Protein AF-A0A4Y2E582-F1 (afdb_monomer)

Foldseek 3Di:
DVVVVVVVVVVVVVLCVVVPADCLVVLVVLCVVVVNQLVRSVVVVCVVVVHPDDPDDSVNSVVQVVCCVVVVDSPNPPPPPDDDDPPDDDDDDDDD

Secondary structure (DSSP, 8-state):
--HHHHHHHHHHHHHHHHHHHSSHHHHHHHHHHTTT-HHHHHHHHHHHTT-SS-S--HHHHHHHHHHHHHHS-------TT-PPPP----------

Organism: Araneus ventricosus (NCBI:txid182803)

Solvent-accessible surface area (backbone atoms only — not comparable to full-atom values): 6031 Å² total; per-residue (Å²): 139,66,66,66,61,52,51,53,47,48,51,51,50,48,54,52,57,59,61,62,54,74,47,56,65,56,52,53,52,35,19,61,76,42,77,70,30,41,60,57,19,47,51,51,52,28,58,78,67,73,42,96,77,67,97,72,46,42,68,58,49,50,55,49,49,53,43,24,74,73,67,76,44,86,68,72,62,79,60,96,85,67,78,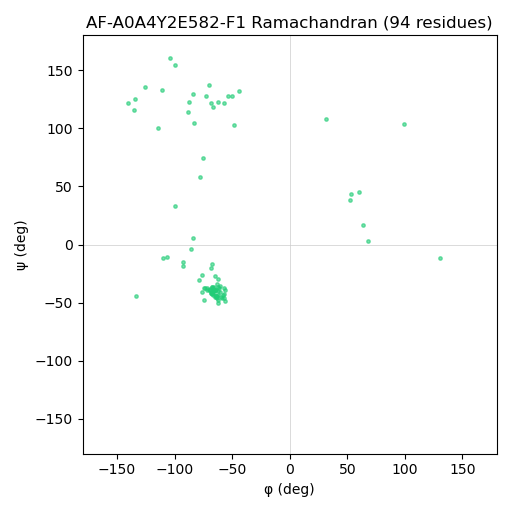79,78,76,94,72,86,83,80,86,82,82,82,131

Structure (mmCIF, N/CA/C/O backbone):
data_AF-A0A4Y2E582-F1
#
_entry.id   AF-A0A4Y2E582-F1
#
loop_
_atom_site.group_PDB
_atom_site.id
_atom_site.type_symbol
_atom_site.label_atom_id
_atom_site.label_alt_id
_atom_site.label_comp_id
_atom_site.label_asym_id
_atom_site.label_entity_id
_atom_site.label_seq_id
_atom_site.pdbx_PDB_ins_code
_atom_site.Cartn_x
_atom_site.Cartn_y
_atom_site.Cartn_z
_atom_site.occupancy
_atom_site.B_iso_or_equiv
_atom_site.auth_seq_id
_atom_site.auth_comp_id
_atom_site.auth_asym_id
_atom_site.auth_atom_id
_atom_site.pdbx_PDB_model_num
ATOM 1 N N . MET A 1 1 ? 21.559 -30.760 11.571 1.00 45.56 1 MET A N 1
ATOM 2 C CA . MET A 1 1 ? 21.713 -29.492 10.806 1.00 45.56 1 MET A CA 1
ATOM 3 C C . MET A 1 1 ? 20.374 -28.743 10.719 1.00 45.56 1 MET A C 1
ATOM 5 O O . MET A 1 1 ? 19.888 -28.437 9.636 1.00 45.56 1 MET A O 1
ATOM 9 N N . GLU A 1 2 ? 19.755 -28.443 11.863 1.00 47.94 2 GLU A N 1
ATOM 10 C CA . GLU A 1 2 ? 18.378 -27.904 11.922 1.00 47.94 2 GLU A CA 1
ATOM 11 C C . GLU A 1 2 ? 18.337 -26.433 12.378 1.00 47.94 2 GLU A C 1
ATOM 13 O O . GLU A 1 2 ? 17.347 -25.730 12.190 1.00 47.94 2 GLU A O 1
ATOM 18 N N . ASN A 1 3 ? 19.467 -25.928 12.884 1.00 38.12 3 ASN A N 1
ATOM 19 C CA . ASN A 1 3 ? 19.580 -24.617 13.523 1.00 38.12 3 ASN A CA 1
ATOM 20 C C . ASN A 1 3 ? 19.659 -23.442 12.517 1.00 38.12 3 ASN A C 1
ATOM 22 O O . ASN A 1 3 ? 19.127 -22.361 12.759 1.00 38.12 3 ASN A O 1
ATOM 26 N N . VAL A 1 4 ? 20.226 -23.662 11.322 1.00 48.84 4 VAL A N 1
ATOM 27 C CA . VAL A 1 4 ? 20.355 -22.619 10.278 1.00 48.84 4 VAL A CA 1
ATOM 28 C C . VAL A 1 4 ? 19.014 -22.321 9.595 1.00 48.84 4 VAL A C 1
ATOM 30 O O . VAL A 1 4 ? 18.691 -21.168 9.316 1.00 48.84 4 VAL A O 1
ATOM 33 N N . LYS A 1 5 ? 18.180 -23.350 9.378 1.00 40.75 5 LYS A N 1
ATOM 34 C CA . LYS A 1 5 ? 16.837 -23.181 8.794 1.00 40.75 5 LYS A CA 1
ATOM 35 C C . LYS A 1 5 ? 15.915 -22.419 9.741 1.00 40.75 5 LYS A C 1
ATOM 37 O O . LYS A 1 5 ? 15.119 -21.613 9.276 1.00 40.75 5 LYS A O 1
ATOM 42 N N . HIS A 1 6 ? 16.032 -22.652 11.048 1.00 43.69 6 HIS A N 1
ATOM 43 C CA . HIS A 1 6 ? 15.269 -21.931 12.063 1.00 43.69 6 HIS A CA 1
ATOM 44 C C . HIS A 1 6 ? 15.662 -20.451 12.124 1.00 43.69 6 HIS A C 1
ATOM 46 O O . HIS A 1 6 ? 14.780 -19.607 12.178 1.00 43.69 6 HIS A O 1
ATOM 52 N N . ASN A 1 7 ? 16.953 -20.125 11.996 1.00 40.88 7 ASN A N 1
ATOM 53 C CA . ASN A 1 7 ? 17.446 -18.743 11.944 1.00 40.88 7 ASN A CA 1
ATOM 54 C C . ASN A 1 7 ? 17.010 -18.004 10.662 1.00 40.88 7 ASN A C 1
ATOM 56 O O . ASN A 1 7 ? 16.546 -16.867 10.721 1.00 40.88 7 ASN A O 1
ATOM 60 N N . LEU A 1 8 ? 17.054 -18.679 9.505 1.00 49.34 8 LEU A N 1
ATOM 61 C CA . LEU A 1 8 ? 16.549 -18.133 8.240 1.00 49.34 8 LEU A CA 1
ATOM 62 C C . LEU A 1 8 ? 15.020 -17.964 8.258 1.00 49.34 8 LEU A C 1
ATOM 64 O O . LEU A 1 8 ? 14.497 -16.979 7.741 1.00 49.34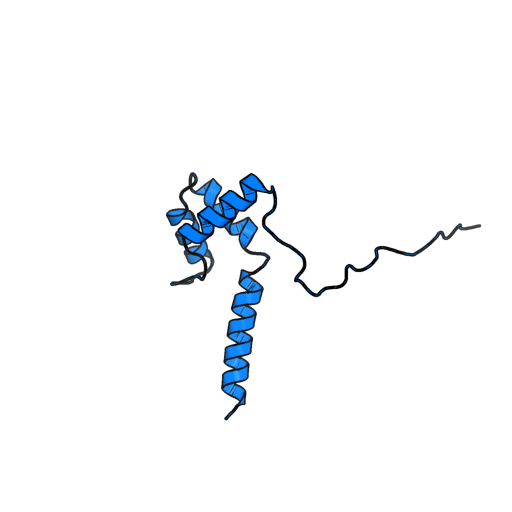 8 LEU A O 1
ATOM 68 N N . ARG A 1 9 ? 14.298 -18.895 8.896 1.00 46.59 9 ARG A N 1
ATOM 69 C CA . ARG A 1 9 ? 12.849 -18.797 9.126 1.00 46.59 9 ARG A CA 1
ATOM 70 C C . ARG A 1 9 ? 12.507 -17.684 10.111 1.00 46.59 9 ARG A C 1
ATOM 72 O O . ARG A 1 9 ? 11.590 -16.930 9.828 1.00 46.59 9 ARG A O 1
ATOM 79 N N . TYR A 1 10 ? 13.265 -17.517 11.194 1.00 43.84 10 TYR A N 1
ATOM 80 C CA . TYR A 1 10 ? 13.110 -16.403 12.133 1.00 43.84 10 TYR A CA 1
ATOM 81 C C . TYR A 1 10 ? 13.369 -15.059 11.446 1.00 43.84 10 TYR A C 1
ATOM 83 O O . TYR A 1 10 ? 12.565 -14.151 11.604 1.00 43.84 10 TYR A O 1
ATOM 91 N N . SER A 1 11 ? 14.416 -14.947 10.621 1.00 54.31 11 SER A N 1
ATOM 92 C CA . SER A 1 11 ? 14.736 -13.749 9.829 1.00 54.31 11 SER A CA 1
ATOM 93 C C . SER A 1 11 ? 13.655 -13.418 8.788 1.00 54.31 11 SER A C 1
ATOM 95 O O . SER A 1 11 ? 13.208 -12.274 8.694 1.00 54.31 11 SER A O 1
ATOM 97 N N . ALA A 1 12 ? 13.157 -14.421 8.059 1.00 51.69 12 ALA A N 1
ATOM 98 C CA . ALA A 1 12 ? 12.055 -14.255 7.113 1.00 51.69 12 ALA A CA 1
ATOM 99 C C . ALA A 1 12 ? 10.729 -13.909 7.817 1.00 51.69 12 ALA A C 1
ATOM 101 O O . ALA A 1 12 ? 9.994 -13.041 7.351 1.00 51.69 12 ALA A O 1
ATOM 102 N N . CYS A 1 13 ? 10.436 -14.525 8.967 1.00 48.25 13 CYS A N 1
ATOM 103 C CA . CYS A 1 13 ? 9.285 -14.185 9.802 1.00 48.25 13 CYS A CA 1
ATOM 104 C C . CYS A 1 13 ? 9.395 -12.767 10.375 1.00 48.25 13 CYS A C 1
ATOM 106 O O . CYS A 1 13 ? 8.394 -12.055 10.389 1.00 48.25 13 CYS A O 1
ATOM 108 N N . LEU A 1 14 ? 10.589 -12.325 10.781 1.00 49.03 14 LEU A N 1
ATOM 109 C CA . LEU A 1 14 ? 10.834 -10.963 11.258 1.00 49.03 14 LEU A CA 1
ATOM 110 C C . LEU A 1 14 ? 10.638 -9.936 10.134 1.00 49.03 14 LEU A C 1
ATOM 112 O O . LEU A 1 14 ? 9.993 -8.916 10.352 1.00 49.03 14 LEU A O 1
ATOM 116 N N . LEU A 1 15 ? 11.110 -10.231 8.917 1.00 50.28 15 LEU A N 1
ATOM 117 C CA . LEU A 1 15 ? 10.871 -9.407 7.726 1.00 50.28 15 LEU A CA 1
ATOM 118 C C . LEU A 1 15 ? 9.376 -9.284 7.399 1.00 50.28 15 LEU A C 1
ATOM 120 O O . LEU A 1 15 ? 8.916 -8.192 7.075 1.00 50.28 15 LEU A O 1
ATOM 124 N N . VAL A 1 16 ? 8.603 -10.368 7.520 1.00 51.75 16 VAL A N 1
ATOM 125 C CA . VAL A 1 16 ? 7.146 -10.370 7.281 1.00 51.75 16 VAL A CA 1
ATOM 126 C C . VAL A 1 16 ? 6.379 -9.641 8.397 1.00 51.75 16 VAL A C 1
ATOM 128 O O . VAL A 1 16 ? 5.427 -8.914 8.111 1.00 51.75 16 VAL A O 1
ATOM 131 N N . LEU A 1 17 ? 6.805 -9.778 9.658 1.00 49.47 17 LEU A N 1
ATOM 132 C CA . LEU A 1 17 ? 6.226 -9.078 10.814 1.00 49.47 17 LEU A CA 1
ATOM 133 C C . LEU A 1 17 ? 6.531 -7.572 10.804 1.00 49.47 17 LEU A C 1
ATOM 135 O O . LEU A 1 17 ? 5.645 -6.773 11.105 1.00 49.47 17 LEU A O 1
ATOM 139 N N . PHE A 1 18 ? 7.744 -7.174 10.411 1.00 46.09 18 PHE A N 1
ATOM 140 C CA . PHE A 1 18 ? 8.164 -5.771 10.349 1.00 46.09 18 PHE A CA 1
ATOM 141 C C . PHE A 1 18 ? 7.497 -5.017 9.185 1.00 46.09 18 PHE A C 1
ATOM 143 O O . PHE A 1 18 ? 7.009 -3.903 9.372 1.00 46.09 18 PHE A O 1
ATOM 150 N N . PHE A 1 19 ? 7.345 -5.662 8.020 1.00 50.44 19 PHE A N 1
ATOM 151 C CA . PHE A 1 19 ? 6.558 -5.122 6.899 1.00 50.44 19 PHE A CA 1
ATOM 152 C C . PHE A 1 19 ? 5.044 -5.053 7.175 1.00 50.44 19 PHE A C 1
ATOM 154 O O . PHE A 1 19 ? 4.314 -4.334 6.490 1.00 50.44 19 PHE A O 1
ATOM 161 N N . GLY A 1 20 ? 4.539 -5.824 8.143 1.00 55.25 20 GLY A N 1
ATOM 162 C CA . GLY A 1 20 ? 3.113 -6.130 8.264 1.00 55.25 20 GLY A CA 1
ATOM 163 C C . GLY A 1 20 ? 2.220 -5.021 8.834 1.00 55.25 20 GLY A C 1
ATOM 164 O O . GLY A 1 20 ? 1.023 -4.995 8.521 1.00 55.25 20 GLY A O 1
ATOM 165 N N . LEU A 1 21 ? 2.752 -4.108 9.660 1.00 54.81 21 LEU A N 1
ATOM 166 C CA . LEU A 1 21 ? 1.899 -3.228 10.481 1.00 54.81 21 LEU A CA 1
ATOM 167 C C . LEU A 1 21 ? 2.272 -1.737 10.473 1.00 54.81 21 LEU A C 1
ATOM 169 O O . LEU A 1 21 ? 1.376 -0.913 10.324 1.00 54.81 21 LEU A O 1
ATOM 173 N N . GLN A 1 22 ? 3.551 -1.372 10.590 1.00 63.97 22 GLN A N 1
ATOM 174 C CA . GLN A 1 22 ? 3.958 0.035 10.778 1.00 63.97 22 GLN A CA 1
ATOM 175 C C . GLN A 1 22 ? 4.274 0.776 9.464 1.00 63.97 22 GLN A C 1
ATOM 177 O O . GLN A 1 22 ? 4.265 2.002 9.417 1.00 63.97 22 GLN A O 1
ATOM 182 N N . GLU A 1 23 ? 4.525 0.060 8.365 1.00 76.25 23 GLU A N 1
ATOM 183 C CA . GLU A 1 23 ? 5.027 0.676 7.123 1.00 76.25 23 GLU A CA 1
ATOM 184 C C . GLU A 1 23 ? 3.925 1.085 6.133 1.00 76.25 23 GLU A C 1
ATOM 186 O O . GLU A 1 23 ? 4.154 1.890 5.229 1.00 76.25 23 GLU A O 1
ATOM 191 N N . LYS A 1 24 ? 2.702 0.580 6.326 1.00 80.25 24 LYS A N 1
ATOM 192 C CA . LYS A 1 24 ? 1.521 0.926 5.520 1.00 80.25 24 LYS A CA 1
ATOM 193 C C . LYS A 1 24 ? 1.220 2.434 5.489 1.00 80.25 24 LYS 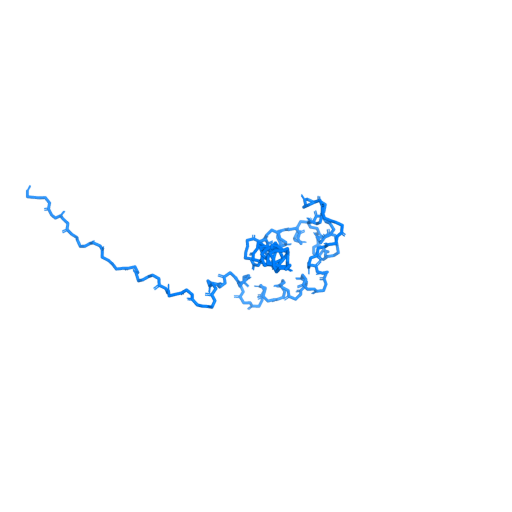A C 1
ATOM 195 O O . LYS A 1 24 ? 1.065 2.955 4.384 1.00 80.25 24 LYS A O 1
ATOM 200 N N . PRO A 1 25 ? 1.176 3.165 6.623 1.00 84.00 25 PRO A N 1
ATOM 201 C CA . PRO A 1 25 ? 0.955 4.615 6.594 1.00 84.00 25 PRO A CA 1
ATOM 202 C C . PRO A 1 25 ? 2.078 5.373 5.876 1.00 84.00 25 PRO A C 1
ATOM 204 O O . PRO A 1 25 ? 1.810 6.341 5.168 1.00 84.00 25 PRO A O 1
ATOM 207 N N . ILE A 1 26 ? 3.324 4.900 5.982 1.00 85.69 26 ILE A N 1
ATOM 208 C CA . ILE A 1 26 ? 4.474 5.499 5.291 1.00 85.69 26 ILE A CA 1
ATOM 209 C C . ILE A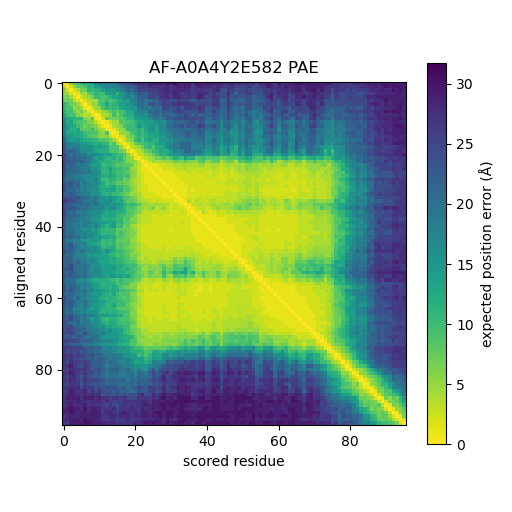 1 26 ? 4.299 5.385 3.770 1.00 85.69 26 ILE A C 1
ATOM 211 O O . ILE A 1 26 ? 4.486 6.359 3.045 1.00 85.69 26 ILE A O 1
ATOM 215 N N . LEU A 1 27 ? 3.877 4.216 3.284 1.00 87.00 27 LEU A N 1
ATOM 216 C CA . LEU A 1 27 ? 3.584 3.978 1.867 1.00 87.00 27 LEU A CA 1
ATOM 217 C C . LEU A 1 27 ? 2.443 4.853 1.337 1.00 87.00 27 LEU A C 1
ATOM 219 O O . LEU A 1 27 ? 2.538 5.361 0.220 1.00 87.00 27 LEU A O 1
ATOM 223 N N . VAL A 1 28 ? 1.392 5.059 2.132 1.00 86.44 28 VAL A N 1
ATOM 224 C CA . VAL A 1 28 ? 0.287 5.953 1.759 1.00 86.44 28 VAL A CA 1
ATOM 225 C C . VAL A 1 28 ? 0.748 7.408 1.704 1.00 86.44 28 VAL A C 1
ATOM 227 O O . VAL A 1 28 ? 0.456 8.101 0.732 1.00 86.44 28 VAL A O 1
ATOM 230 N N . LYS A 1 29 ? 1.563 7.860 2.664 1.00 89.44 29 LYS A N 1
ATOM 231 C CA . LYS A 1 29 ? 2.173 9.197 2.614 1.00 89.44 29 LYS A CA 1
ATOM 232 C C . LYS A 1 29 ? 3.024 9.384 1.354 1.00 89.44 29 LYS A C 1
ATOM 234 O O . LYS A 1 29 ? 2.870 10.385 0.660 1.00 89.44 29 LYS A O 1
ATOM 239 N N . PHE A 1 30 ? 3.872 8.411 1.014 1.00 89.19 30 PHE A N 1
ATOM 240 C CA . PHE A 1 30 ? 4.672 8.465 -0.215 1.00 89.19 30 PHE A CA 1
ATOM 241 C C . PHE A 1 30 ? 3.822 8.520 -1.479 1.00 89.19 30 PHE A C 1
ATOM 243 O O . PHE A 1 30 ? 4.203 9.192 -2.433 1.00 89.19 30 PHE A O 1
ATOM 250 N N . PHE A 1 31 ? 2.683 7.837 -1.499 1.00 89.94 31 PHE A N 1
ATOM 251 C CA . PHE A 1 31 ? 1.777 7.863 -2.636 1.00 89.94 31 PHE A CA 1
ATOM 252 C C . PHE A 1 31 ? 1.201 9.257 -2.899 1.00 89.94 31 PHE A C 1
ATOM 254 O O . PHE A 1 31 ? 1.256 9.724 -4.035 1.00 89.94 31 PHE A O 1
ATOM 261 N N . TYR A 1 32 ? 0.737 9.950 -1.859 1.00 89.00 32 TYR A N 1
ATOM 262 C CA . TYR A 1 32 ? 0.224 11.314 -2.003 1.00 89.00 32 TYR A CA 1
ATOM 263 C C . TYR A 1 32 ? 1.327 12.327 -2.331 1.00 89.00 32 TYR A C 1
ATOM 265 O O . TYR A 1 32 ? 1.130 13.187 -3.183 1.00 89.00 32 TYR A O 1
ATOM 273 N N . LEU A 1 33 ? 2.519 12.178 -1.745 1.00 91.44 33 LEU A N 1
ATOM 274 C CA . LEU A 1 33 ? 3.673 13.028 -2.070 1.00 91.44 33 LEU A CA 1
ATOM 275 C C . LEU A 1 33 ? 4.160 12.861 -3.519 1.00 91.44 33 LEU A C 1
ATOM 277 O O . LEU A 1 33 ? 4.726 13.787 -4.087 1.00 91.44 33 LEU A O 1
ATOM 281 N N . ASN A 1 34 ? 3.938 11.694 -4.128 1.00 90.38 34 ASN A N 1
ATOM 282 C CA . ASN A 1 34 ? 4.331 11.398 -5.508 1.00 90.38 34 ASN A CA 1
ATOM 283 C C . ASN A 1 34 ? 3.160 11.537 -6.496 1.00 90.38 34 ASN A C 1
ATOM 285 O O . ASN A 1 34 ? 3.090 10.776 -7.463 1.00 90.38 34 ASN A O 1
ATOM 289 N N . GLN A 1 35 ? 2.234 12.473 -6.254 1.00 90.38 35 GLN A N 1
ATOM 290 C CA . GLN A 1 35 ? 1.118 12.779 -7.162 1.00 90.38 35 GLN A CA 1
ATOM 291 C C . GLN A 1 35 ? 0.297 11.532 -7.543 1.00 90.38 35 GLN A C 1
ATOM 293 O O . GLN A 1 35 ? -0.002 11.300 -8.712 1.00 90.38 35 GLN A O 1
ATOM 298 N N . GLN A 1 36 ? -0.005 10.660 -6.572 1.00 88.81 36 GLN A N 1
ATOM 299 C CA . GLN A 1 36 ? -0.758 9.418 -6.809 1.00 88.81 36 GLN A CA 1
ATOM 300 C C . GLN A 1 36 ? -0.055 8.402 -7.742 1.00 88.81 36 GLN A C 1
ATOM 302 O O . GLN A 1 36 ? -0.654 7.426 -8.207 1.00 88.81 36 GLN A O 1
ATOM 307 N N . SER A 1 37 ? 1.254 8.545 -7.978 1.00 93.62 37 SER A N 1
ATOM 308 C CA . SER A 1 37 ? 2.032 7.566 -8.739 1.00 93.62 37 SER A CA 1
ATOM 309 C C . SER A 1 37 ? 2.490 6.403 -7.860 1.00 93.62 37 SER A C 1
ATOM 311 O O . SER A 1 37 ? 3.467 6.479 -7.110 1.00 93.62 37 SER A O 1
ATOM 313 N N . SER A 1 38 ? 1.824 5.254 -8.006 1.00 91.06 38 SER A N 1
ATOM 314 C CA . SER A 1 38 ? 2.175 4.029 -7.271 1.00 91.06 38 SER A CA 1
ATOM 315 C C . SER A 1 38 ? 3.583 3.510 -7.582 1.00 91.06 38 SER A C 1
ATOM 317 O O . SER A 1 38 ? 4.201 2.862 -6.742 1.00 91.06 38 SER A O 1
ATOM 319 N N . ILE A 1 39 ? 4.094 3.755 -8.792 1.00 92.69 39 ILE A N 1
ATOM 320 C CA . ILE A 1 39 ? 5.430 3.297 -9.199 1.00 92.69 39 ILE A CA 1
ATOM 321 C C . ILE A 1 39 ? 6.500 4.154 -8.520 1.00 92.69 39 ILE A C 1
ATOM 323 O O . ILE A 1 39 ? 7.426 3.603 -7.923 1.00 92.69 39 ILE A O 1
ATOM 327 N N . ALA A 1 40 ? 6.346 5.480 -8.567 1.00 93.31 40 ALA A N 1
ATOM 328 C CA . ALA A 1 40 ? 7.271 6.411 -7.928 1.00 93.31 40 ALA A CA 1
ATOM 329 C C . ALA A 1 40 ? 7.282 6.228 -6.404 1.00 93.31 40 ALA A C 1
ATOM 331 O O . ALA A 1 40 ? 8.350 6.089 -5.813 1.00 93.31 40 ALA A O 1
ATOM 332 N N . ALA A 1 41 ? 6.108 6.081 -5.785 1.00 91.88 41 ALA A N 1
ATOM 333 C CA . ALA A 1 41 ? 5.987 5.850 -4.349 1.00 91.88 41 ALA A CA 1
ATOM 334 C C . ALA A 1 41 ? 6.699 4.567 -3.886 1.00 91.88 41 ALA A C 1
ATOM 336 O O . ALA A 1 41 ? 7.445 4.585 -2.908 1.00 91.88 41 ALA A O 1
ATOM 337 N N . VAL A 1 42 ? 6.526 3.449 -4.607 1.00 91.50 42 VAL A N 1
ATOM 338 C CA . VAL A 1 42 ? 7.232 2.193 -4.292 1.00 91.50 42 VAL A CA 1
ATOM 339 C C . VAL A 1 42 ? 8.737 2.329 -4.523 1.00 91.50 42 VAL A C 1
ATOM 341 O O . VAL A 1 42 ? 9.520 1.767 -3.757 1.00 91.50 42 VAL A O 1
ATOM 344 N N . LYS A 1 43 ? 9.162 3.059 -5.559 1.00 92.00 43 LYS A N 1
ATOM 345 C CA . LYS A 1 43 ? 10.582 3.296 -5.844 1.00 92.00 43 LYS A CA 1
ATOM 346 C C . LYS A 1 43 ? 11.243 4.109 -4.729 1.00 92.00 43 LYS A C 1
ATOM 348 O O . LYS A 1 43 ? 12.302 3.709 -4.253 1.00 92.00 43 LYS A O 1
ATOM 353 N N . GLU A 1 44 ? 10.598 5.176 -4.268 1.00 90.69 44 GLU A N 1
ATOM 354 C CA . GLU A 1 44 ? 11.128 6.025 -3.198 1.00 90.69 44 GLU A CA 1
ATOM 355 C C . GLU A 1 44 ? 11.128 5.309 -1.847 1.00 90.69 44 GLU A C 1
ATOM 357 O O . GLU A 1 44 ? 12.117 5.351 -1.119 1.00 90.69 44 GLU A O 1
ATOM 362 N N . PHE A 1 45 ? 10.081 4.536 -1.555 1.00 88.00 45 PHE A N 1
ATOM 363 C CA . PHE A 1 45 ? 10.051 3.668 -0.381 1.00 88.00 45 PHE A CA 1
ATOM 364 C C . PHE A 1 45 ? 11.214 2.658 -0.380 1.00 88.00 45 PHE A C 1
ATOM 366 O O . PHE A 1 45 ? 11.876 2.464 0.640 1.00 88.00 45 PHE A O 1
ATOM 373 N N . ARG A 1 46 ? 11.514 2.042 -1.532 1.00 88.75 46 ARG A N 1
ATOM 374 C CA . ARG A 1 46 ? 12.661 1.131 -1.682 1.00 88.75 46 ARG A CA 1
ATOM 375 C C . ARG A 1 46 ? 14.000 1.845 -1.502 1.00 88.75 46 ARG A C 1
ATOM 377 O O . ARG A 1 46 ? 14.883 1.278 -0.866 1.00 88.75 46 ARG A O 1
ATOM 384 N N . ARG A 1 47 ? 14.131 3.075 -2.016 1.00 89.06 47 ARG A N 1
ATOM 385 C CA . ARG A 1 47 ? 15.322 3.925 -1.850 1.00 89.06 47 ARG A CA 1
ATOM 386 C C . ARG A 1 47 ? 15.562 4.252 -0.378 1.00 89.06 47 ARG A C 1
ATOM 388 O O . ARG A 1 47 ? 16.645 3.995 0.131 1.00 89.06 47 ARG A O 1
ATOM 395 N N . MET A 1 48 ? 14.528 4.722 0.317 1.00 86.56 48 MET A N 1
ATOM 396 C CA . MET A 1 48 ? 14.559 5.012 1.756 1.00 86.56 48 MET A CA 1
ATOM 397 C C . MET A 1 48 ? 14.972 3.793 2.586 1.00 86.56 48 MET A C 1
ATOM 399 O O . MET A 1 48 ? 15.716 3.916 3.551 1.00 86.56 48 MET A O 1
ATOM 403 N N . LYS A 1 49 ? 14.495 2.605 2.204 1.00 82.62 49 LYS A N 1
ATOM 404 C CA . LYS A 1 49 ? 14.810 1.343 2.882 1.00 82.62 49 LYS A CA 1
ATOM 405 C C . LYS A 1 49 ? 16.104 0.680 2.403 1.00 82.62 49 LYS A C 1
ATOM 407 O O . LYS A 1 49 ? 16.469 -0.347 2.958 1.00 82.62 49 LYS A O 1
ATOM 412 N N . GLN A 1 50 ? 16.774 1.234 1.390 1.00 84.88 50 GLN A N 1
ATOM 413 C CA . GLN A 1 50 ? 17.967 0.661 0.755 1.00 84.88 50 GLN A CA 1
ATOM 414 C C . GLN A 1 50 ? 17.780 -0.797 0.299 1.00 84.88 50 GLN A C 1
ATOM 416 O O . GLN A 1 50 ? 18.678 -1.631 0.400 1.00 84.88 50 GLN A O 1
ATOM 421 N N . ILE A 1 51 ? 16.593 -1.119 -0.226 1.00 85.00 51 ILE A N 1
ATOM 422 C CA . ILE A 1 51 ? 16.259 -2.462 -0.716 1.00 85.00 51 ILE A CA 1
ATOM 423 C C . ILE A 1 51 ? 16.103 -2.468 -2.236 1.00 85.00 51 ILE A C 1
ATOM 425 O O . ILE A 1 51 ? 15.377 -1.663 -2.818 1.00 85.00 51 ILE A O 1
ATOM 429 N N . ARG A 1 52 ? 16.729 -3.439 -2.909 1.00 80.00 52 ARG A N 1
ATOM 430 C CA . ARG A 1 52 ? 16.600 -3.596 -4.369 1.00 80.00 52 ARG A CA 1
ATOM 431 C C . ARG A 1 52 ? 15.231 -4.153 -4.774 1.00 80.00 52 ARG A C 1
ATOM 433 O O . ARG A 1 52 ? 14.652 -3.745 -5.780 1.00 80.00 52 ARG A O 1
ATOM 440 N N . LYS A 1 53 ? 14.696 -5.083 -3.980 1.00 78.31 53 LYS A N 1
ATOM 441 C CA . LYS A 1 53 ? 13.399 -5.731 -4.201 1.00 78.31 53 LYS A CA 1
ATOM 442 C C . LYS A 1 53 ? 12.658 -5.775 -2.869 1.00 78.31 53 LYS A C 1
ATOM 444 O O . LYS A 1 53 ? 13.135 -6.384 -1.922 1.00 78.31 53 LYS A O 1
ATOM 449 N N . GLY A 1 54 ? 11.528 -5.079 -2.798 1.00 76.75 54 GLY A N 1
ATOM 450 C CA . GLY A 1 54 ? 10.662 -5.070 -1.620 1.00 76.75 54 GLY A CA 1
ATOM 451 C C . GLY A 1 54 ? 9.417 -5.937 -1.824 1.00 76.75 54 GLY A C 1
ATOM 452 O O . 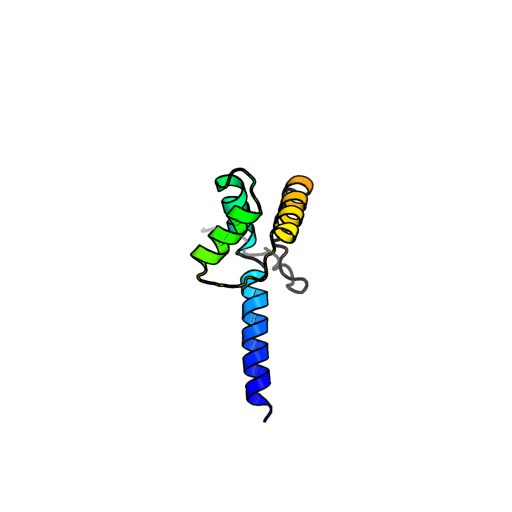GLY A 1 54 ? 9.039 -6.182 -2.973 1.00 76.75 54 GLY A O 1
ATOM 453 N N . PRO A 1 55 ? 8.745 -6.351 -0.738 1.00 73.94 55 PRO A N 1
ATOM 454 C CA . PRO A 1 55 ? 7.506 -7.129 -0.796 1.00 73.94 55 PRO A CA 1
ATOM 455 C C . PRO A 1 55 ? 6.336 -6.320 -1.369 1.00 73.94 55 PRO A C 1
ATOM 457 O O . PRO A 1 55 ? 5.338 -6.889 -1.801 1.00 73.94 55 PRO A O 1
ATOM 460 N N . MET A 1 56 ? 6.465 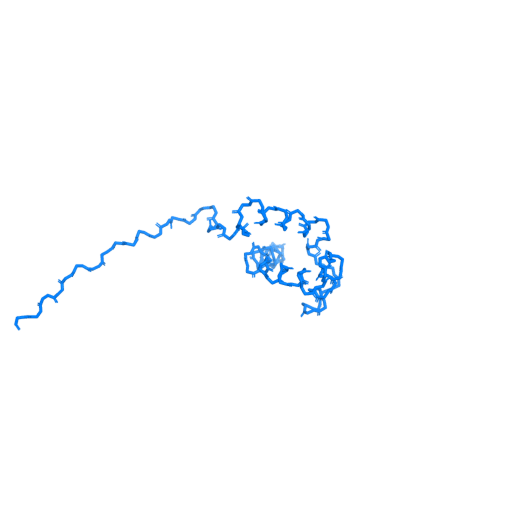-4.991 -1.417 1.00 85.81 56 MET A N 1
ATOM 461 C CA . MET A 1 56 ? 5.440 -4.119 -1.966 1.00 85.81 56 MET A CA 1
ATOM 462 C C . MET A 1 56 ? 5.603 -3.935 -3.477 1.00 85.81 56 MET A C 1
ATOM 464 O O . MET A 1 56 ? 6.644 -3.477 -3.973 1.00 85.81 56 MET A O 1
ATOM 468 N N . SER A 1 57 ? 4.547 -4.285 -4.213 1.00 88.94 57 SER A N 1
ATOM 469 C CA . SER A 1 57 ? 4.409 -4.020 -5.644 1.00 88.94 57 SER A CA 1
ATOM 470 C C . SER A 1 57 ? 3.523 -2.788 -5.886 1.00 88.94 57 SER A C 1
ATOM 472 O O . SER A 1 57 ? 2.660 -2.484 -5.059 1.00 88.94 57 SER A O 1
ATOM 474 N N . PRO A 1 58 ? 3.673 -2.085 -7.025 1.00 91.44 58 PRO A N 1
ATOM 475 C CA . PRO A 1 58 ? 2.806 -0.951 -7.358 1.00 91.44 58 PRO A CA 1
ATOM 476 C C . PRO A 1 58 ? 1.316 -1.326 -7.399 1.00 91.44 58 PRO A C 1
ATOM 478 O O . PRO A 1 58 ? 0.472 -0.562 -6.938 1.00 91.44 58 PRO A O 1
ATOM 481 N N . CYS A 1 59 ? 0.987 -2.526 -7.890 1.00 90.62 59 CYS A N 1
ATOM 482 C CA . CYS A 1 59 ? -0.386 -3.036 -7.905 1.00 90.62 59 CYS A CA 1
ATOM 483 C C . CYS A 1 59 ? -0.920 -3.283 -6.483 1.00 90.62 59 CYS A C 1
ATOM 485 O O . CYS A 1 59 ? -2.040 -2.883 -6.165 1.00 90.62 59 CYS A O 1
ATOM 487 N N . ALA A 1 60 ? -0.109 -3.883 -5.604 1.00 88.69 60 ALA A N 1
ATOM 488 C CA . ALA A 1 60 ? -0.482 -4.087 -4.205 1.00 88.69 60 ALA A CA 1
ATOM 489 C C . ALA A 1 60 ? -0.704 -2.753 -3.472 1.00 88.69 60 ALA A C 1
ATOM 491 O O . ALA A 1 60 ? -1.631 -2.648 -2.671 1.00 88.69 60 ALA A O 1
ATOM 492 N N . LEU A 1 61 ? 0.093 -1.724 -3.787 1.00 89.81 61 LEU A N 1
ATOM 493 C CA . LEU A 1 61 ? -0.066 -0.377 -3.233 1.00 89.81 61 LEU A CA 1
ATOM 494 C C . LEU A 1 61 ? -1.404 0.240 -3.625 1.00 89.81 61 LEU A C 1
ATOM 496 O O . LEU A 1 61 ? -2.134 0.687 -2.746 1.00 89.81 61 LEU A O 1
ATOM 500 N N . ARG A 1 62 ? -1.778 0.173 -4.905 1.00 91.56 62 ARG A N 1
ATOM 501 C CA . ARG A 1 62 ? -3.093 0.648 -5.363 1.00 91.56 62 ARG A CA 1
ATOM 502 C C . ARG A 1 62 ? -4.240 -0.051 -4.636 1.00 91.56 62 ARG A C 1
ATOM 504 O O . ARG A 1 62 ? -5.129 0.619 -4.132 1.00 91.56 62 ARG A O 1
ATOM 511 N N . LYS A 1 63 ? -4.184 -1.382 -4.499 1.00 89.69 63 LYS A N 1
ATOM 512 C CA . LYS A 1 63 ? -5.205 -2.144 -3.756 1.00 89.69 63 LYS A CA 1
ATOM 513 C C . LYS A 1 63 ? -5.281 -1.740 -2.282 1.00 89.69 63 LYS A C 1
ATOM 515 O O . LYS A 1 63 ? -6.363 -1.726 -1.707 1.00 89.69 63 LYS A O 1
ATOM 520 N N . MET A 1 64 ? -4.144 -1.442 -1.657 1.00 87.12 64 MET A N 1
ATOM 521 C CA . MET A 1 64 ? -4.106 -0.980 -0.270 1.00 87.12 64 MET A CA 1
ATOM 522 C C . MET A 1 64 ? -4.738 0.406 -0.119 1.00 87.12 64 MET A C 1
ATOM 524 O O . MET A 1 64 ? -5.504 0.615 0.814 1.00 87.12 64 MET A O 1
ATOM 528 N N . ILE A 1 65 ? -4.455 1.322 -1.044 1.00 89.00 65 ILE A N 1
ATOM 529 C CA . ILE A 1 65 ? -5.022 2.675 -1.038 1.00 89.00 65 ILE A CA 1
ATOM 530 C C . ILE A 1 65 ? -6.518 2.633 -1.323 1.00 89.00 65 ILE A C 1
ATOM 532 O O . ILE A 1 65 ? -7.276 3.250 -0.595 1.00 89.00 65 ILE A O 1
ATOM 536 N N . GLN A 1 66 ? -6.963 1.812 -2.273 1.00 90.81 66 GLN A N 1
ATOM 537 C CA . GLN A 1 66 ? -8.388 1.613 -2.528 1.00 90.81 66 GLN A CA 1
ATOM 538 C C . GLN A 1 66 ? -9.125 1.125 -1.271 1.00 90.81 66 GLN A C 1
ATOM 540 O O . GLN A 1 66 ? -10.199 1.622 -0.943 1.00 90.81 66 GLN A O 1
ATOM 545 N N . LYS A 1 67 ? -8.540 0.181 -0.519 1.00 87.00 67 LYS A N 1
ATOM 546 C CA . LYS A 1 67 ? -9.091 -0.256 0.776 1.00 87.00 67 LYS A CA 1
ATOM 547 C C . LYS A 1 67 ? -9.090 0.867 1.811 1.00 87.00 67 LYS A C 1
ATOM 549 O O . LYS A 1 67 ? -10.043 0.983 2.569 1.00 87.00 67 LYS A O 1
ATOM 554 N N . PHE A 1 68 ? -8.044 1.687 1.838 1.00 85.69 68 PHE A N 1
ATOM 555 C CA . PHE A 1 68 ? -7.978 2.851 2.713 1.00 85.69 68 PHE A CA 1
ATOM 556 C C . PHE A 1 68 ? -9.055 3.887 2.378 1.00 85.69 68 PHE A C 1
ATOM 558 O O . PHE A 1 68 ? -9.729 4.348 3.285 1.00 85.69 68 PHE A O 1
ATOM 565 N N . GLU A 1 69 ? -9.269 4.208 1.106 1.00 87.81 69 GLU A N 1
ATOM 566 C CA . GLU A 1 69 ? -10.314 5.138 0.661 1.00 87.81 69 GLU A CA 1
ATOM 567 C C . GLU A 1 69 ? -11.719 4.579 0.927 1.00 87.81 69 GLU A C 1
ATOM 569 O O . GLU A 1 69 ? -12.610 5.315 1.332 1.00 87.81 69 GLU A O 1
ATOM 574 N N . THR A 1 70 ? -11.906 3.265 0.766 1.00 89.31 70 THR A N 1
ATOM 575 C CA . THR A 1 70 ? -13.208 2.608 0.972 1.00 89.31 70 THR A CA 1
ATOM 576 C C . THR A 1 70 ? -13.550 2.432 2.455 1.00 89.31 70 THR A C 1
ATOM 578 O O . THR A 1 70 ? -14.700 2.572 2.851 1.00 89.31 70 THR A O 1
ATOM 581 N N . THR A 1 71 ? -12.574 2.059 3.286 1.00 86.00 71 THR A N 1
ATOM 582 C CA . THR A 1 71 ? -12.798 1.675 4.694 1.00 86.00 71 THR A CA 1
ATOM 583 C C . THR A 1 71 ? -12.315 2.744 5.681 1.00 86.00 71 THR A C 1
ATOM 585 O O . THR A 1 71 ? -12.566 2.631 6.876 1.00 86.00 71 THR A O 1
ATOM 588 N N . GLY A 1 72 ? -11.568 3.756 5.231 1.00 82.31 72 GLY A N 1
ATOM 589 C CA . GLY A 1 72 ? -10.884 4.735 6.089 1.00 82.31 72 GLY A CA 1
ATOM 590 C C . GLY A 1 72 ? -9.737 4.144 6.919 1.00 82.31 72 GLY A C 1
ATOM 591 O O . GLY A 1 72 ? -9.130 4.833 7.736 1.00 82.31 72 GLY A O 1
ATOM 592 N N . GLN A 1 73 ? -9.434 2.854 6.749 1.00 77.50 73 GLN A N 1
ATOM 593 C CA . GLN A 1 73 ? -8.537 2.101 7.620 1.00 77.50 73 GLN A CA 1
ATOM 594 C C . GLN A 1 73 ? -7.415 1.438 6.825 1.00 77.50 73 GLN A C 1
ATOM 596 O O . GLN A 1 73 ? -7.637 0.778 5.813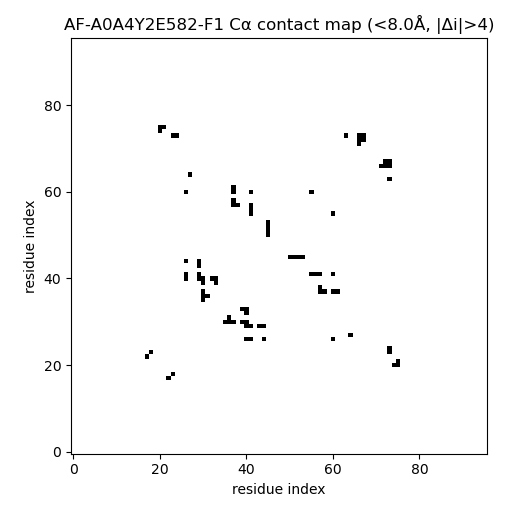 1.00 77.50 73 GLN A O 1
ATOM 601 N N . LEU A 1 74 ? -6.189 1.531 7.345 1.00 74.50 74 LEU A N 1
ATOM 602 C CA . LEU A 1 74 ? -5.010 0.855 6.784 1.00 74.50 74 LEU A CA 1
ATOM 603 C C . LEU A 1 74 ? -4.869 -0.603 7.250 1.00 74.50 74 LEU A C 1
ATOM 605 O O . LEU A 1 74 ? -3.878 -1.270 6.946 1.00 74.50 74 LEU A O 1
ATOM 609 N N . GLY A 1 75 ? -5.852 -1.118 7.993 1.00 63.72 75 GLY A N 1
ATOM 610 C CA . GLY A 1 75 ? -5.817 -2.479 8.516 1.00 63.72 75 GLY A CA 1
ATOM 611 C C . GLY A 1 75 ? -4.617 -2.708 9.435 1.00 63.72 75 GLY A C 1
ATOM 612 O O . GLY A 1 75 ? -3.938 -3.731 9.311 1.00 63.72 75 GLY A O 1
ATOM 613 N N . ILE A 1 76 ? -4.348 -1.761 10.343 1.00 59.84 76 ILE A N 1
ATOM 614 C CA . ILE A 1 76 ? -3.576 -2.022 11.568 1.00 59.84 76 ILE A CA 1
ATOM 615 C C . ILE A 1 76 ? -4.533 -2.726 12.540 1.00 59.84 76 ILE A C 1
ATOM 617 O O . ILE A 1 76 ? -4.874 -2.219 13.601 1.00 59.84 76 ILE A O 1
ATOM 621 N N . LEU A 1 77 ? -5.076 -3.869 12.121 1.00 56.81 77 LEU A N 1
ATOM 622 C CA . LEU A 1 77 ? -5.854 -4.698 13.026 1.00 56.81 77 LEU A CA 1
ATOM 623 C C . LEU A 1 77 ? -4.849 -5.354 13.978 1.00 56.81 77 LEU A C 1
ATOM 625 O O . LEU A 1 77 ? -3.863 -5.926 13.493 1.00 56.81 77 LEU A O 1
ATOM 629 N N . PRO A 1 78 ? -5.048 -5.262 15.306 1.00 50.12 78 PRO A N 1
ATOM 630 C CA . PRO A 1 78 ? -4.223 -5.999 16.249 1.00 50.12 78 PRO A CA 1
ATOM 631 C C . PRO A 1 78 ? -4.278 -7.467 15.831 1.00 50.12 78 PRO A C 1
ATOM 633 O O . PRO A 1 78 ? -5.355 -7.991 15.543 1.00 50.12 78 PRO A O 1
ATOM 636 N N . GLY A 1 79 ? -3.103 -8.082 15.676 1.00 55.88 79 GLY A N 1
ATOM 637 C CA . GLY A 1 79 ? -2.964 -9.401 15.064 1.00 55.88 79 GLY A CA 1
ATOM 638 C C . GLY A 1 79 ? -4.024 -10.375 15.575 1.00 55.88 79 GLY A C 1
ATOM 639 O O . GLY A 1 79 ? -4.257 -10.461 16.783 1.00 55.88 79 GLY A O 1
ATOM 640 N N . ARG A 1 80 ? -4.678 -11.078 14.641 1.00 60.09 80 ARG A N 1
ATOM 641 C CA . ARG A 1 80 ? -5.652 -12.141 14.922 1.00 60.09 80 ARG A CA 1
ATOM 642 C C . ARG A 1 80 ? -5.022 -13.092 15.951 1.00 60.09 80 ARG A C 1
ATOM 644 O O . ARG A 1 80 ? -4.114 -13.840 15.605 1.00 60.09 80 ARG A O 1
ATOM 651 N N . GLY A 1 81 ? -5.438 -12.988 17.216 1.00 56.91 81 GLY A N 1
ATOM 652 C CA . GLY A 1 81 ? -4.878 -13.767 18.328 1.00 56.91 81 GLY A CA 1
ATOM 653 C C . GLY A 1 81 ? -4.467 -12.989 19.584 1.00 56.91 81 GLY A C 1
ATOM 654 O O . GLY A 1 81 ? -4.242 -13.624 20.611 1.00 56.91 81 GLY A O 1
ATOM 655 N N . ARG A 1 82 ? -4.399 -11.647 19.584 1.00 57.66 82 ARG A N 1
ATOM 656 C CA . ARG A 1 82 ? -4.227 -10.898 20.845 1.00 57.66 82 ARG A CA 1
ATOM 657 C C . ARG A 1 82 ? -5.583 -10.583 21.471 1.00 57.66 82 ARG A C 1
ATOM 659 O O . ARG A 1 82 ? -6.357 -9.811 20.912 1.00 57.66 82 ARG A O 1
ATOM 666 N N . LYS A 1 83 ? -5.849 -11.186 22.638 1.00 57.88 83 LYS A N 1
ATOM 667 C CA . LYS A 1 83 ? -6.957 -10.799 23.522 1.00 57.88 83 LYS A CA 1
ATOM 668 C C . LYS A 1 83 ? -6.883 -9.286 23.737 1.00 57.88 83 LYS A C 1
ATOM 670 O O . LYS A 1 83 ? -5.819 -8.766 24.072 1.00 57.88 83 LYS A O 1
ATOM 675 N N . GLN A 1 84 ? -7.993 -8.598 23.491 1.00 54.50 84 GLN A N 1
ATOM 676 C CA . GLN A 1 84 ? -8.144 -7.193 23.843 1.00 54.50 84 GLN A CA 1
ATOM 677 C C . GLN A 1 84 ? -7.905 -7.098 25.354 1.00 54.50 84 GLN A C 1
ATOM 679 O O . GLN A 1 84 ? -8.547 -7.824 26.113 1.00 54.50 84 GLN A O 1
ATOM 684 N N . ILE A 1 85 ? -6.920 -6.304 25.779 1.00 59.25 85 ILE A N 1
ATOM 685 C CA . ILE A 1 85 ? -6.717 -6.048 27.206 1.00 59.25 85 ILE A CA 1
ATOM 686 C C . ILE A 1 85 ? -7.956 -5.262 27.643 1.00 59.25 85 ILE A C 1
ATOM 688 O O . ILE A 1 85 ? -8.201 -4.196 27.070 1.00 59.25 85 ILE A O 1
ATOM 692 N N . PRO A 1 86 ? -8.773 -5.772 28.577 1.00 50.47 86 PRO A N 1
ATOM 693 C CA . PRO A 1 86 ? -9.887 -5.005 29.101 1.00 50.47 86 PRO A CA 1
ATOM 694 C C . PRO A 1 86 ? -9.309 -3.776 29.799 1.00 50.47 86 PRO A C 1
ATOM 696 O O . PRO A 1 86 ? -8.480 -3.901 30.700 1.00 50.47 86 PRO A O 1
ATOM 699 N N . SER A 1 87 ? -9.729 -2.587 29.374 1.00 58.06 87 SER A N 1
ATOM 700 C CA . SER A 1 87 ? -9.468 -1.351 30.107 1.00 58.06 87 SER A CA 1
ATOM 701 C C . SER A 1 87 ? -10.394 -1.313 31.319 1.00 58.06 87 SER A C 1
ATOM 703 O O . SER A 1 87 ? -11.404 -0.615 31.314 1.00 58.06 87 SER A O 1
ATOM 705 N N . SER A 1 88 ? -10.091 -2.108 32.341 1.00 58.72 88 SER A N 1
ATOM 706 C CA . SER A 1 88 ? -10.812 -2.070 33.607 1.00 58.72 88 SER A CA 1
ATOM 707 C C . SER A 1 88 ? -9.849 -2.075 34.786 1.00 58.72 88 SER A C 1
ATOM 709 O O . SER A 1 88 ? -9.089 -3.028 34.958 1.00 58.72 88 SER A O 1
ATOM 711 N N . ARG A 1 89 ? -10.041 -1.046 35.622 1.00 51.06 89 ARG A N 1
ATOM 712 C CA . ARG A 1 89 ? -9.769 -0.950 37.062 1.00 51.06 89 ARG A CA 1
ATOM 713 C C . ARG A 1 89 ? -8.469 -0.261 37.492 1.00 51.06 89 ARG A C 1
ATOM 715 O O . ARG A 1 89 ? -7.421 -0.887 37.557 1.00 51.06 89 ARG A O 1
ATOM 722 N N . VAL A 1 90 ? -8.618 0.978 37.968 1.00 47.59 90 VAL A N 1
ATOM 723 C CA . VAL A 1 90 ? -8.558 1.236 39.419 1.00 47.59 90 VAL A CA 1
ATOM 724 C C . VAL A 1 90 ? -9.617 2.277 39.783 1.00 47.59 90 VAL A C 1
ATOM 726 O O . VAL A 1 90 ? -9.671 3.348 39.187 1.00 47.59 90 VAL A O 1
ATOM 729 N N . GLU A 1 91 ? -10.503 1.882 40.692 1.00 56.62 91 GLU A N 1
ATOM 730 C CA . GLU A 1 91 ? -11.472 2.745 41.360 1.00 56.62 91 GLU A CA 1
ATOM 731 C C . GLU A 1 91 ? -10.736 3.678 42.333 1.00 56.62 91 GLU A C 1
ATOM 733 O O . GLU A 1 91 ? -9.803 3.253 43.012 1.00 56.62 91 GLU A O 1
ATOM 738 N N . ASP A 1 92 ? -11.165 4.938 42.321 1.00 55.72 92 ASP A N 1
ATOM 739 C CA . ASP A 1 92 ? -11.386 5.836 43.458 1.00 55.72 92 ASP A CA 1
ATOM 740 C C . ASP A 1 92 ? -10.495 5.672 44.707 1.00 55.72 92 ASP A C 1
ATOM 742 O O . ASP A 1 92 ? -10.671 4.766 45.520 1.00 55.72 92 ASP A O 1
ATOM 746 N N . VAL A 1 93 ? -9.581 6.625 44.904 1.00 58.00 93 VAL A N 1
ATOM 747 C CA . VAL A 1 93 ? -9.020 6.927 46.226 1.00 58.00 93 VAL A CA 1
ATOM 748 C C . VAL A 1 93 ? -9.468 8.334 46.586 1.00 58.00 93 VAL A C 1
ATOM 750 O O . VAL A 1 93 ? -8.900 9.320 46.116 1.00 58.00 93 VAL A O 1
ATOM 753 N N . VAL A 1 94 ? -10.497 8.400 47.426 1.00 50.94 94 VAL A N 1
ATOM 754 C CA . VAL A 1 94 ? -10.869 9.585 48.199 1.00 50.94 94 VAL A CA 1
ATOM 755 C C . VAL A 1 94 ? -9.773 9.818 49.249 1.00 50.94 94 VAL A C 1
ATOM 757 O O . VAL A 1 94 ? -9.535 8.917 50.059 1.00 50.94 94 VAL A O 1
ATOM 760 N N . PRO A 1 95 ? -9.089 10.974 49.291 1.00 58.66 95 PRO A N 1
ATOM 761 C CA . PRO A 1 95 ? -8.377 11.387 50.487 1.00 58.66 95 PRO A CA 1
ATOM 762 C C . PRO A 1 95 ? -9.357 12.090 51.434 1.00 58.66 95 PRO A C 1
ATOM 764 O O . PRO A 1 95 ? -10.108 12.974 51.023 1.00 58.66 95 PRO A O 1
ATOM 767 N N . VAL A 1 96 ? -9.336 11.621 52.681 1.00 59.88 96 VAL A N 1
ATOM 768 C CA . VAL A 1 96 ? -10.017 12.155 53.872 1.00 59.88 96 VAL A CA 1
ATOM 769 C C . VAL A 1 96 ? -9.659 13.618 54.120 1.00 59.88 96 VAL A C 1
ATOM 771 O O . VAL A 1 96 ? -8.472 13.964 53.920 1.00 59.88 96 VA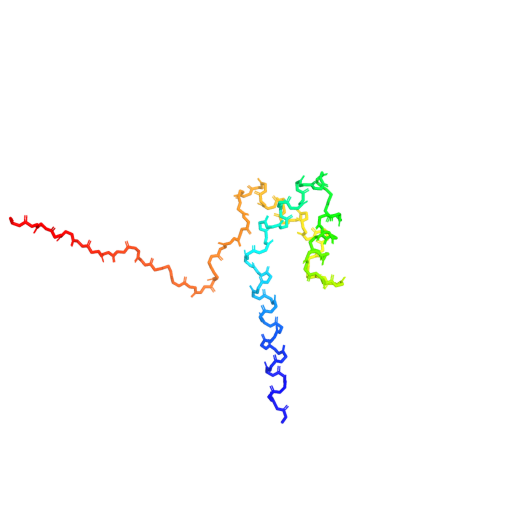L A O 1
#

Mean predicted aligned error: 14.5 Å

Radius of gyration: 19.58 Å; Cα contacts (8 Å, |Δi|>4): 45; chains: 1; bounding box: 35×42×63 Å

Sequence (96 aa):
MENVKHNLRYSACLLVLFFGLQEKPILVKFFYLNQQSSIAAVKEFRRMKQIRKGPMSPCALRKMIQKFETTGQLGILPGRGRKQIP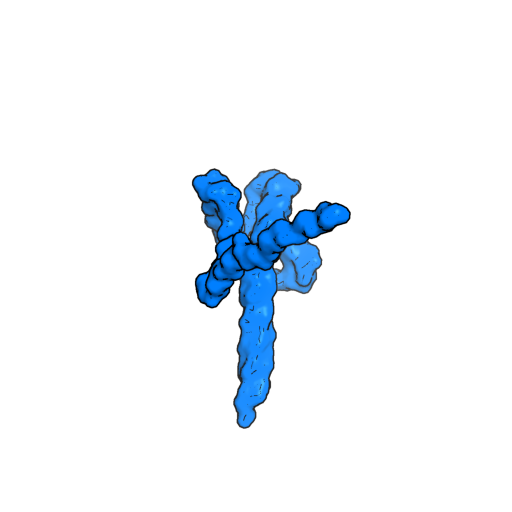SSRVEDVVPV

pLDDT: mean 71.16, std 18.04, range [38.12, 93.62]